Protein 1GDV (pdb70)

Secondary structure (DSSP, 8-state):
-HHHHHHHHHHHHTHHHHGGG--SSSTTS---HHHHHHTT--SHHHHHHHHHH-BTTBPP-TTTS-HHHHHHHHHHHHHHHHHT-

Solvent-accessible surface area: 5036 Å² total; per-residue (Å²): 104,90,80,82,47,0,70,116,13,10,72,87,37,25,35,96,42,26,54,48,0,66,24,73,100,81,106,93,84,22,20,64,88,85,42,12,97,85,63,85,38,72,75,77,115,31,13,17,142,42,19,76,85,12,125,131,60,51,68,53,11,29,83,151,26,96,95,102,30,2,86,9,4,0,46,28,14,32,16,33,9,139,154,34,78

Radius of gyration: 11.46 Å; Cα contacts (8 Å, |Δi|>4): 112; chains: 1; bounding box: 29×21×29 Å

InterPro domains:
  IPR008168 Cytochrome c, class IC [PR00605] (37-48)
  IPR008168 Cytochrome c, class IC [PR00605] (80-102)
  IPR009056 Cytochrome c-like domain [PF13442] (26-102)
  IPR009056 Cytochrome c-like domain [PS51007] (26-106)
  IPR023655 Cytochrome c6 [MF_00594] (26-110)
  IPR023655 Cytochrome c6 [PTHR34688] (5-110)
  IPR036909 Cytochrome c-like domain superfamily [G3DSA:1.10.760.10] (26-110)
  IPR036909 Cytochrome c-like domain superfamily [SSF46626] (5-110)

Organism: Pyropia yezoensis (NCBI:txid2788)

CATH classification: 1.10.760.10

Nearest PDB structures (foldseek):
  1gdv-assembly1_A  TM=1.012E+00  e=1.062E-16  Pyropia yezoensis
  7y5e-assembly1_GN  TM=1.006E+00  e=2.556E-13  Porphyridium purpureum
  2zbo-assembly1_A  T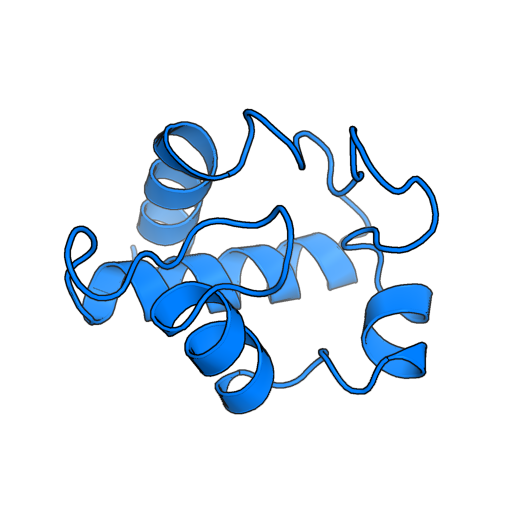M=9.872E-01  e=3.096E-13  Sargassum fusiforme
  6tsy-assembly4_D  TM=9.958E-01  e=3.730E-12  Thermosynechococcus vestitus BP-1
  6tr1-assembly2_C  TM=9.953E-01  e=7.061E-12  Thermosynechococcus vestitus BP-1

Structure (mmCIF, N/CA/C/O backbone):
data_1GDV
#
_entry.id   1GDV
#
_cell.length_a   49.260
_cell.length_b   49.260
_cell.length_c   83.450
_cell.angle_alpha   90.00
_cell.angle_beta   90.00
_cell.angle_gamma   90.00
#
_symmetry.space_group_name_H-M   'P 43 21 2'
#
loop_
_entity.id
_entity.type
_entity.pdbx_description
1 polymer 'CYTOCHROME C6'
2 non-polymer 'HEME C'
3 water water
#
loop_
_atom_site.group_PDB
_atom_site.id
_atom_site.type_symbol
_atom_site.label_atom_id
_atom_site.label_alt_id
_atom_site.label_comp_id
_atom_site.label_asym_id
_atom_site.label_entity_id
_atom_site.label_seq_id
_atom_site.pdbx_PDB_ins_code
_atom_site.Cartn_x
_atom_site.Cartn_y
_atom_site.Cartn_z
_atom_site.occupancy
_atom_site.B_iso_or_equiv
_atom_site.auth_seq_id
_atom_site.auth_comp_id
_atom_site.auth_asym_id
_atom_site.auth_atom_id
_atom_site.pdbx_PDB_model_num
ATOM 1 N N . ALA A 1 1 ? 26.396 16.054 47.530 1.00 60.05 1 ALA A N 1
ATOM 2 C CA . ALA A 1 1 ? 27.726 16.742 47.586 1.00 59.69 1 ALA A CA 1
ATOM 3 C C . ALA A 1 1 ? 28.080 17.271 46.202 1.00 59.00 1 ALA A C 1
ATOM 4 O O . ALA A 1 1 ? 28.075 16.506 45.239 1.00 58.98 1 ALA A O 1
ATOM 6 N N . ASP A 1 2 ? 28.382 18.570 46.096 1.00 58.21 2 ASP A N 1
ATOM 7 C CA . ASP A 1 2 ? 28.734 19.135 44.792 1.00 56.74 2 ASP A CA 1
ATOM 8 C C . ASP A 1 2 ? 29.972 18.445 44.162 1.00 54.65 2 ASP A C 1
ATOM 9 O O . ASP A 1 2 ? 29.942 18.131 42.970 1.00 54.46 2 ASP A O 1
ATOM 14 N N . LEU A 1 3 ? 31.023 18.179 44.949 1.00 52.30 3 LEU A N 1
ATOM 15 C CA . LEU A 1 3 ? 32.222 17.497 44.428 1.00 50.77 3 LEU A CA 1
ATOM 16 C C . LEU A 1 3 ? 31.894 16.042 44.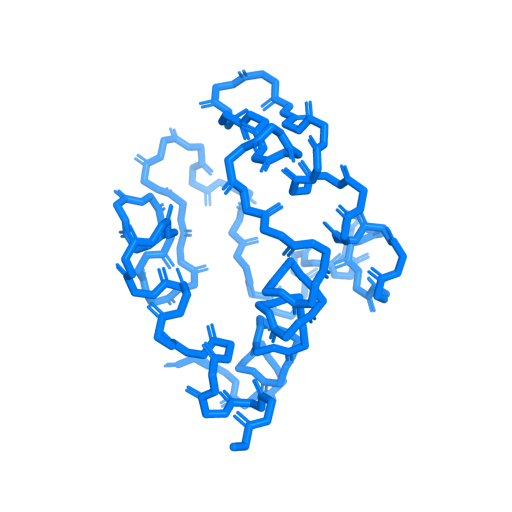091 1.00 50.34 3 LEU A C 1
ATOM 17 O O . LEU A 1 3 ? 32.471 15.440 43.171 1.00 48.36 3 LEU A O 1
ATOM 22 N N . ASP A 1 4 ? 30.966 15.489 44.864 1.00 50.21 4 ASP A N 1
ATOM 23 C CA . ASP A 1 4 ? 30.513 14.134 44.663 1.00 50.00 4 ASP A CA 1
ATOM 24 C C . ASP A 1 4 ? 29.603 14.154 43.444 1.00 48.66 4 ASP A C 1
ATOM 25 O O . ASP A 1 4 ? 29.589 13.216 42.654 1.00 48.52 4 ASP A O 1
ATOM 30 N N . ASN A 1 5 ? 28.840 15.226 43.283 1.00 46.25 5 ASN A N 1
ATOM 31 C CA . ASN A 1 5 ? 27.954 15.328 42.136 1.00 44.78 5 ASN A CA 1
ATOM 32 C C . ASN A 1 5 ? 28.796 15.632 40.898 1.00 43.51 5 ASN A C 1
ATOM 33 O O . ASN A 1 5 ? 28.513 15.122 39.812 1.00 42.44 5 ASN A O 1
ATOM 38 N N . GLY A 1 6 ? 29.822 16.465 41.076 1.00 41.39 6 GLY A N 1
ATOM 39 C CA . GLY A 1 6 ? 30.696 16.820 39.971 1.00 39.33 6 GLY A CA 1
ATOM 40 C C . GLY A 1 6 ? 31.361 15.583 39.390 1.00 37.85 6 GLY A C 1
ATOM 41 O O . GLY A 1 6 ? 31.600 15.491 38.193 1.00 35.77 6 GLY A O 1
ATOM 42 N N . GLU A 1 7 ? 31.654 14.615 40.245 1.00 37.04 7 GLU A N 1
ATOM 43 C CA . GLU A 1 7 ? 32.299 13.400 39.772 1.00 37.75 7 GLU A CA 1
ATOM 44 C C . GLU A 1 7 ? 31.364 12.535 38.934 1.00 35.66 7 GLU A C 1
ATOM 45 O O . GLU A 1 7 ? 31.789 11.864 37.991 1.00 34.06 7 GLU A O 1
ATOM 51 N N . LYS A 1 8 ? 30.090 12.560 39.292 1.00 34.30 8 LYS A N 1
ATOM 52 C CA . LYS A 1 8 ? 29.079 11.791 38.585 1.00 34.39 8 LYS A CA 1
ATOM 53 C C . LYS A 1 8 ? 28.894 12.397 37.197 1.00 32.26 8 LYS A C 1
ATOM 54 O O . LYS A 1 8 ? 28.759 11.676 36.195 1.00 31.54 8 LYS A O 1
ATOM 60 N N . VAL A 1 9 ? 28.868 13.732 37.166 1.00 29.40 9 VAL A N 1
ATOM 61 C CA . VAL A 1 9 ? 28.682 14.492 35.934 1.00 27.54 9 VAL A CA 1
ATOM 62 C C . VAL A 1 9 ? 29.880 14.244 35.028 1.00 25.72 9 VAL A C 1
ATOM 63 O O . VAL A 1 9 ? 29.714 14.033 33.824 1.00 25.40 9 VAL A O 1
ATOM 67 N N . PHE A 1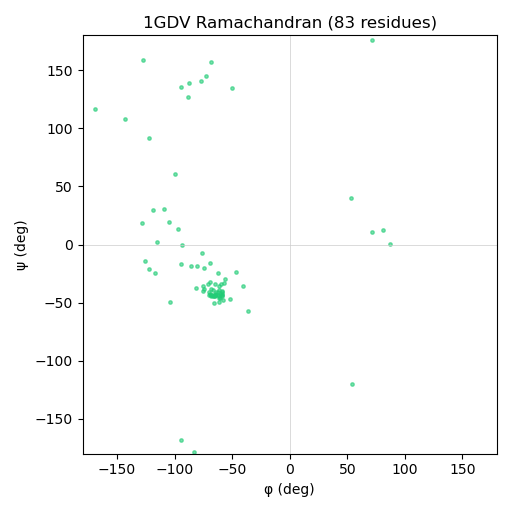 10 ? 31.071 14.265 35.630 1.00 23.37 10 PHE A N 1
ATOM 68 C CA . PHE A 1 10 ? 32.317 14.052 34.902 1.00 22.96 10 PHE A CA 1
ATOM 69 C C . PHE A 1 10 ? 32.325 12.670 34.255 1.00 23.55 10 PHE A C 1
ATOM 70 O O . PHE A 1 10 ? 32.682 12.513 33.084 1.00 22.33 10 PHE A O 1
ATOM 78 N N . SER A 1 11 ? 31.937 11.672 35.038 1.00 23.50 11 SER A N 1
ATOM 79 C CA . SER A 1 11 ? 31.896 10.303 34.576 1.00 24.89 11 SER A CA 1
ATOM 80 C C . SER A 1 11 ? 30.939 10.096 33.415 1.00 24.65 11 SER A C 1
ATOM 81 O O . SER A 1 11 ? 31.267 9.449 32.436 1.00 26.85 11 SER A O 1
ATOM 84 N N . ALA A 1 12 ? 29.744 10.636 33.520 1.00 23.56 12 ALA A N 1
ATOM 85 C CA . ALA A 1 12 ? 28.779 10.451 32.471 1.00 22.70 12 ALA A CA 1
ATOM 86 C C . ALA A 1 12 ? 28.986 11.376 31.286 1.00 22.59 12 ALA A C 1
ATOM 87 O O . ALA A 1 12 ? 28.487 11.097 30.206 1.00 23.08 12 ALA A O 1
ATOM 89 N N . ASN A 1 13 ? 29.727 12.465 31.461 1.00 20.48 13 ASN A N 1
ATOM 90 C CA . ASN A 1 13 ? 29.846 13.415 30.369 1.00 20.89 13 ASN A CA 1
ATOM 91 C C . ASN A 1 13 ? 31.218 13.753 29.845 1.00 20.09 13 ASN A C 1
ATOM 92 O O . ASN A 1 13 ? 31.340 14.249 28.712 1.00 20.85 13 ASN A O 1
ATOM 97 N N . CYS A 1 14 ? 32.237 13.511 30.665 1.00 19.11 14 CYS A N 1
ATOM 98 C CA . CYS A 1 14 ? 33.603 13.910 30.319 1.00 18.88 14 CYS A CA 1
ATOM 99 C C . CYS A 1 14 ? 34.632 12.821 30.151 1.00 17.65 14 CYS A C 1
ATOM 100 O O . CYS A 1 14 ? 35.648 13.018 29.483 1.00 16.76 14 CYS A O 1
ATOM 103 N N . ALA A 1 15 ? 34.384 11.687 30.792 1.00 18.07 15 ALA A N 1
ATOM 104 C CA . ALA A 1 15 ? 35.318 10.577 30.763 1.00 18.32 15 ALA A CA 1
ATOM 105 C C . ALA A 1 15 ? 35.533 10.014 29.348 1.00 17.57 15 ALA A C 1
ATOM 106 O O . ALA A 1 15 ? 36.582 9.415 29.075 1.00 17.01 15 ALA A O 1
ATOM 108 N N . ALA A 1 16 ? 34.556 10.214 28.459 1.00 17.15 16 ALA A N 1
ATOM 109 C CA . ALA A 1 16 ? 34.691 9.738 27.082 1.00 16.84 16 ALA A CA 1
ATOM 110 C C . ALA A 1 16 ? 35.970 10.322 26.444 1.00 16.32 16 ALA A C 1
ATOM 111 O O . ALA A 1 16 ? 36.580 9.692 25.578 1.00 15.86 16 ALA A O 1
ATOM 113 N N . CYS A 1 17 ? 36.390 11.511 26.880 1.00 14.23 17 CYS A N 1
ATOM 114 C CA . CYS A 1 17 ? 37.593 12.106 26.308 1.00 14.33 17 CYS A CA 1
ATOM 115 C C . CYS A 1 17 ? 38.672 12.509 27.292 1.00 15.05 17 CYS A C 1
ATOM 116 O O . CYS A 1 17 ? 39.799 12.778 26.878 1.00 15.44 17 CYS A O 1
ATOM 119 N N . HIS A 1 18 ? 38.334 12.566 28.580 1.00 14.39 18 HIS A N 1
ATOM 120 C CA . HIS A 1 18 ? 39.279 13.025 29.601 1.00 15.39 18 HIS A CA 1
ATOM 121 C C . HIS A 1 18 ? 39.466 12.110 30.806 1.00 16.39 18 HIS A C 1
ATOM 122 O O . HIS A 1 18 ? 39.910 12.564 31.860 1.00 17.72 18 HIS A O 1
ATOM 129 N N . ALA A 1 19 ? 39.087 10.846 30.677 1.00 18.22 19 ALA A N 1
ATOM 130 C CA . ALA A 1 19 ? 39.234 9.897 31.790 1.00 18.45 19 ALA A CA 1
ATO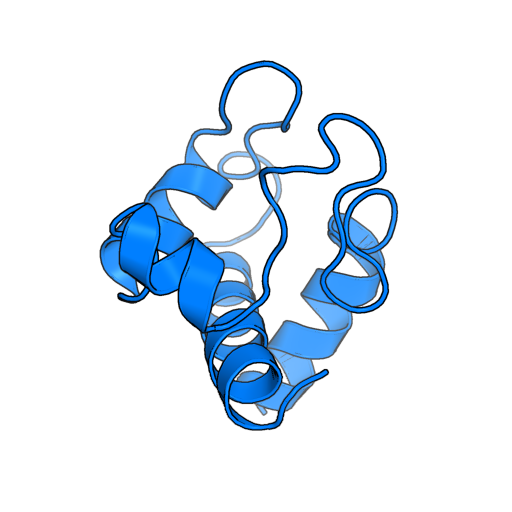M 131 C C . ALA A 1 19 ? 40.654 10.015 32.299 1.00 19.58 19 ALA A C 1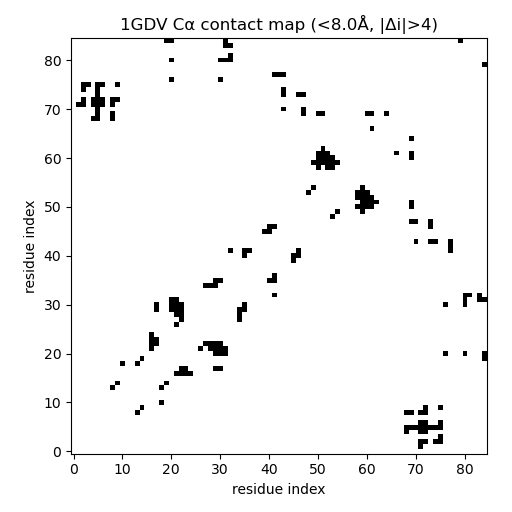
ATOM 132 O O . ALA A 1 19 ? 41.616 10.058 31.525 1.00 17.95 19 ALA A O 1
ATOM 134 N N . GLY A 1 20 ? 40.782 10.081 33.617 1.00 20.09 20 GLY A N 1
ATOM 135 C CA . GLY A 1 20 ? 42.100 10.201 34.187 1.00 21.25 20 GLY A CA 1
ATOM 136 C C . GLY A 1 20 ? 42.759 11.551 33.974 1.00 21.06 20 GLY A C 1
ATOM 137 O O . GLY A 1 20 ? 43.948 11.661 34.243 1.00 22.81 20 GLY A O 1
ATOM 138 N N . GLY A 1 21 ? 42.028 12.566 33.500 1.00 19.03 21 GLY A N 1
ATOM 139 C CA . GLY A 1 21 ? 42.636 13.884 33.301 1.00 17.34 21 GLY A CA 1
ATOM 140 C C . GLY A 1 21 ? 43.421 14.028 32.008 1.00 16.85 21 GLY A C 1
ATOM 141 O O . GLY A 1 21 ? 44.163 14.983 31.811 1.00 16.53 21 GLY A O 1
ATOM 142 N N . ASN A 1 22 ? 43.249 13.066 31.106 1.00 17.36 22 ASN A N 1
ATOM 143 C CA . ASN A 1 22 ? 43.945 13.118 29.840 1.00 17.94 22 ASN A CA 1
ATOM 144 C C . ASN A 1 22 ? 43.078 13.770 28.753 1.00 17.36 22 ASN A C 1
ATOM 145 O O . ASN A 1 22 ? 42.065 14.400 29.054 1.00 16.92 22 ASN A O 1
ATOM 150 N N . ASN A 1 23 ? 43.514 13.662 27.504 1.00 16.35 23 ASN A N 1
ATOM 151 C CA . ASN A 1 23 ? 42.738 14.171 26.364 1.00 17.33 23 ASN A CA 1
ATOM 152 C C . ASN A 1 23 ? 42.959 13.159 25.225 1.00 16.84 23 ASN A C 1
ATOM 153 O O . ASN A 1 23 ? 44.040 13.063 24.645 1.00 18.29 23 ASN A O 1
ATOM 158 N N . ALA A 1 24 ? 41.925 12.392 24.940 1.00 17.35 24 ALA A N 1
ATOM 159 C CA . ALA A 1 24 ? 42.033 11.341 23.963 1.00 16.71 24 ALA A CA 1
ATOM 160 C C . ALA A 1 24 ? 42.183 11.801 22.522 1.00 18.90 24 ALA A C 1
ATOM 161 O O . ALA A 1 24 ? 42.600 11.032 21.669 1.00 19.42 24 ALA A O 1
ATOM 163 N N . ILE A 1 25 ? 41.886 13.065 22.260 1.00 20.32 25 ILE A N 1
ATOM 164 C CA . ILE A 1 25 ? 41.933 13.604 20.901 1.00 20.88 25 ILE A CA 1
ATOM 165 C C . ILE A 1 25 ? 43.156 14.477 20.623 1.00 21.43 25 ILE A C 1
ATOM 166 O O . ILE A 1 25 ? 43.843 14.301 19.606 1.00 20.92 25 ILE A O 1
ATOM 171 N N . MET A 1 26 ? 43.410 15.435 21.519 1.00 21.12 26 MET A N 1
ATOM 172 C CA . MET A 1 26 ? 44.550 16.375 21.423 1.00 23.03 26 MET A CA 1
ATOM 173 C C . MET A 1 26 ? 45.307 16.163 22.705 1.00 23.34 26 MET A C 1
ATOM 174 O O . MET A 1 26 ? 45.023 16.816 23.714 1.00 22.24 26 MET A O 1
ATOM 179 N N . PRO A 1 27 ? 46.280 15.256 22.678 1.00 24.39 27 PRO A N 1
ATOM 180 C CA . PRO A 1 27 ? 47.122 14.874 23.808 1.00 25.62 27 PRO A CA 1
ATOM 181 C C . PRO A 1 27 ? 47.710 16.011 24.632 1.00 26.96 27 PRO A C 1
ATOM 182 O O . PRO A 1 27 ? 48.043 15.821 25.796 1.00 28.47 27 PRO A O 1
ATOM 186 N N . ASP A 1 28 ? 47.828 17.188 24.041 1.00 26.71 28 ASP A N 1
ATOM 187 C CA . ASP A 1 28 ? 48.411 18.319 24.735 1.00 28.94 28 ASP A CA 1
ATOM 188 C C . ASP A 1 28 ? 47.429 19.118 25.601 1.00 29.42 28 ASP A C 1
ATOM 189 O O . ASP A 1 28 ? 47.839 19.891 26.478 1.00 31.36 28 ASP A O 1
ATOM 194 N N . LYS A 1 29 ? 46.140 18.962 25.351 1.00 26.05 29 LYS A N 1
ATOM 195 C CA . LYS A 1 29 ? 45.164 19.719 26.103 1.00 24.38 29 LYS A CA 1
ATOM 196 C C . LYS A 1 29 ? 44.556 18.884 27.217 1.00 22.05 29 LYS A C 1
ATOM 197 O O . LYS A 1 29 ? 43.345 18.673 27.285 1.00 19.70 29 LYS A O 1
ATOM 203 N N . THR A 1 30 ? 45.407 18.434 28.120 1.00 21.32 30 THR A N 1
ATOM 204 C CA . THR A 1 30 ? 44.945 17.600 29.207 1.00 19.52 30 THR A CA 1
ATOM 205 C C . THR A 1 30 ? 44.381 18.407 30.366 1.00 19.51 30 THR A C 1
ATOM 206 O O . THR A 1 30 ? 44.320 19.634 30.312 1.00 18.30 30 THR A O 1
ATOM 210 N N . LEU A 1 31 ? 43.968 17.705 31.413 1.00 19.47 31 LEU A N 1
ATOM 211 C CA . LEU A 1 31 ? 43.386 18.339 32.592 1.00 20.80 31 LEU A CA 1
ATOM 212 C C . LEU A 1 31 ? 44.392 18.359 33.771 1.00 22.08 31 LEU A C 1
ATOM 213 O O . LEU A 1 31 ? 44.002 18.502 34.933 1.00 22.20 31 LEU A O 1
ATOM 218 N N . LYS A 1 32 ? 45.677 18.207 33.450 1.00 23.06 32 LYS A N 1
ATOM 219 C CA . LYS A 1 32 ? 46.747 18.209 34.447 1.00 25.08 32 LYS A CA 1
ATOM 220 C C . LYS A 1 32 ? 47.047 19.651 34.906 1.00 26.11 32 LYS A C 1
ATOM 221 O O . LYS A 1 32 ? 47.062 20.577 34.086 1.00 25.00 32 LYS A O 1
ATOM 227 N N . LYS A 1 33 ? 47.296 19.821 36.207 1.00 27.87 33 LYS A N 1
ATOM 228 C CA . LYS A 1 33 ? 47.619 21.119 36.830 1.00 30.58 33 LYS A CA 1
ATOM 229 C C . LYS A 1 33 ? 48.472 22.109 36.026 1.00 30.73 33 LYS A C 1
ATOM 230 O O . LYS A 1 33 ? 48.069 23.248 35.783 1.00 30.90 33 LYS A O 1
ATOM 236 N N . ASP A 1 34 ? 49.660 21.682 35.625 1.00 30.51 34 ASP A N 1
ATOM 237 C CA . ASP A 1 34 ? 50.560 22.546 34.882 1.00 31.38 34 ASP A CA 1
ATOM 238 C C . ASP A 1 34 ? 50.023 22.943 33.499 1.00 29.71 34 ASP A C 1
ATOM 239 O O . ASP A 1 34 ? 50.264 24.053 33.028 1.00 30.44 34 ASP A O 1
ATOM 244 N N . VAL A 1 35 ? 49.288 22.058 32.843 1.00 25.86 35 VAL A N 1
ATOM 245 C CA . VAL A 1 35 ? 48.761 22.396 31.526 1.00 24.24 35 VAL A CA 1
ATOM 246 C C . VAL A 1 35 ? 47.594 23.344 31.695 1.00 23.89 35 VAL A C 1
ATOM 247 O O . VAL A 1 35 ? 47.426 24.295 30.936 1.00 22.42 35 VAL A O 1
ATOM 251 N N . LEU A 1 36 ? 46.782 23.081 32.703 1.00 23.51 36 LEU A N 1
ATOM 252 C CA . LEU A 1 36 ? 45.651 23.943 32.975 1.00 24.09 36 LEU A CA 1
ATOM 253 C C . LEU A 1 36 ? 46.209 25.345 33.296 1.00 25.45 36 LEU A C 1
ATOM 254 O O . LEU A 1 36 ? 45.680 26.336 32.783 1.00 25.26 36 LEU A O 1
ATOM 259 N N . GLU A 1 37 ? 47.272 25.456 34.113 1.00 26.75 37 GLU A N 1
ATOM 260 C CA . GLU A 1 37 ? 47.805 26.801 34.409 1.00 29.82 37 GLU A CA 1
ATOM 261 C C . GLU A 1 37 ? 48.367 27.439 33.149 1.00 28.70 37 GLU A C 1
ATOM 262 O O . GLU A 1 37 ? 48.139 28.610 32.881 1.00 29.32 37 GLU A O 1
ATOM 268 N N . ALA A 1 38 ? 49.125 26.668 32.380 1.00 28.56 38 ALA A N 1
ATOM 269 C CA . ALA A 1 38 ? 49.694 27.178 31.139 1.00 27.87 38 ALA A CA 1
ATOM 270 C C . ALA A 1 38 ? 48.632 27.710 30.167 1.00 27.50 38 ALA A C 1
ATOM 271 O O . ALA A 1 38 ? 48.892 28.664 29.449 1.00 27.91 38 ALA A O 1
ATOM 273 N N . ASN A 1 39 ? 47.446 27.107 30.152 1.00 24.81 39 ASN A N 1
ATOM 274 C CA . ASN A 1 39 ? 46.386 27.536 29.263 1.00 25.42 39 ASN A CA 1
ATOM 275 C C . ASN A 1 39 ? 45.369 28.470 29.900 1.00 25.10 39 ASN A C 1
ATOM 276 O O . ASN A 1 39 ? 44.301 28.673 29.330 1.00 25.77 39 ASN A O 1
ATOM 281 N N . SER A 1 40 ? 45.673 29.007 31.074 1.00 23.52 40 SER A N 1
ATOM 282 C CA . SER A 1 40 ? 44.767 29.908 31.787 1.00 22.42 40 SER A CA 1
ATOM 283 C C . SER A 1 40 ? 43.396 29.291 31.965 1.00 22.50 40 SER A C 1
ATOM 284 O O . SER A 1 40 ? 42.372 29.962 31.852 1.00 23.00 40 SER A O 1
ATOM 287 N N . MET A 1 41 ? 43.383 28.003 32.265 1.00 21.90 41 MET A N 1
ATOM 288 C CA . MET A 1 41 ? 42.130 27.267 32.453 1.00 22.94 41 MET A CA 1
ATOM 289 C C . MET A 1 41 ? 42.067 26.726 33.871 1.00 23.67 41 MET A C 1
ATOM 290 O O . MET A 1 41 ? 41.451 25.684 34.130 1.00 25.02 41 MET A O 1
ATOM 295 N N . ASN A 1 42 ? 42.704 27.432 34.794 1.00 23.35 42 ASN A N 1
ATOM 296 C CA . ASN A 1 42 ? 42.714 26.972 36.158 1.00 22.68 42 ASN A CA 1
ATOM 297 C C . ASN A 1 42 ? 41.866 27.813 37.108 1.00 22.19 42 ASN A C 1
ATOM 298 O O . ASN A 1 42 ? 42.181 27.925 38.292 1.00 21.71 42 ASN A O 1
ATOM 303 N N . THR A 1 43 ? 40.796 28.404 36.591 1.00 19.30 43 THR A N 1
ATOM 304 C CA . THR A 1 43 ? 39.896 29.172 37.421 1.00 17.98 43 THR A CA 1
ATOM 305 C C . THR A 1 43 ? 38.512 28.624 37.155 1.00 17.94 43 THR A C 1
ATOM 306 O O . THR A 1 43 ? 38.272 28.001 36.121 1.00 18.13 43 THR A O 1
ATOM 310 N N . ILE A 1 44 ? 37.584 28.845 38.069 1.00 18.07 44 ILE A N 1
ATOM 311 C CA . ILE A 1 44 ? 36.235 28.315 37.881 1.00 18.59 44 ILE A CA 1
ATOM 312 C C . ILE A 1 44 ? 35.480 28.885 36.692 1.00 19.14 44 ILE A C 1
ATOM 313 O O . ILE A 1 44 ? 34.806 28.161 35.960 1.00 19.52 44 ILE A O 1
ATOM 318 N N . ASP A 1 45 ? 35.601 30.180 36.483 1.00 17.69 45 ASP A N 1
ATOM 319 C CA . ASP A 1 45 ? 34.879 30.813 35.399 1.00 17.50 45 ASP A CA 1
ATOM 320 C C . ASP A 1 45 ? 35.344 30.352 34.026 1.00 18.35 45 ASP A C 1
ATOM 321 O O . ASP A 1 45 ? 34.520 30.088 33.143 1.00 18.94 45 ASP A O 1
ATOM 326 N N . ALA A 1 46 ? 36.652 30.264 33.843 1.00 16.89 46 ALA A N 1
ATOM 327 C CA . ALA A 1 46 ? 37.188 29.869 32.558 1.00 17.69 46 ALA A CA 1
ATOM 328 C C . ALA A 1 46 ? 36.739 28.451 32.189 1.00 19.20 46 ALA A C 1
ATOM 329 O O . ALA A 1 46 ? 36.358 28.193 31.035 1.00 18.81 46 ALA A O 1
ATOM 331 N N . ILE A 1 47 ? 36.775 27.530 33.158 1.00 18.56 47 ILE A N 1
ATOM 332 C CA . ILE A 1 47 ? 36.340 26.163 32.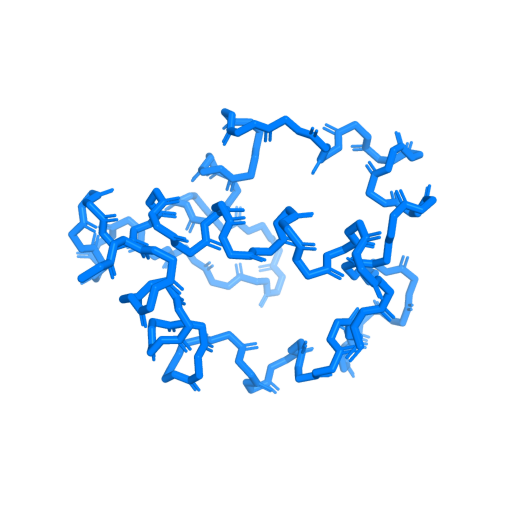883 1.00 18.56 47 ILE A CA 1
ATOM 333 C C . ILE A 1 47 ? 34.820 26.074 32.683 1.00 19.59 47 ILE A C 1
ATOM 334 O O . ILE A 1 47 ? 34.359 25.415 31.752 1.00 19.07 47 ILE A O 1
ATOM 339 N N . THR A 1 48 ? 34.032 26.747 33.523 1.00 19.13 48 THR A N 1
ATOM 340 C CA . THR A 1 48 ? 32.602 26.642 33.362 1.00 19.67 48 THR A CA 1
ATOM 341 C C . THR A 1 48 ? 32.224 27.189 31.990 1.00 19.64 48 THR A C 1
ATOM 342 O O . THR A 1 48 ? 31.352 26.626 31.344 1.00 20.38 48 THR A O 1
ATOM 346 N N . TYR A 1 49 ? 32.898 28.236 31.508 1.00 18.07 49 TYR A N 1
ATOM 347 C CA . TYR A 1 49 ? 32.557 28.771 30.189 1.00 18.71 49 TYR A CA 1
ATOM 348 C C . TYR A 1 49 ? 32.884 27.785 29.056 1.00 17.76 49 TYR A C 1
ATOM 349 O O . TYR A 1 49 ? 32.087 27.609 28.132 1.00 18.30 49 TYR A O 1
ATOM 358 N N . GLN A 1 50 ? 34.052 27.162 29.125 1.00 17.57 50 GLN A N 1
ATOM 359 C CA . GLN A 1 50 ? 34.446 26.196 28.106 1.00 19.71 50 GLN A CA 1
ATOM 360 C C . GLN A 1 50 ? 33.475 25.010 28.059 1.00 19.88 50 GLN A C 1
ATOM 361 O O . GLN A 1 50 ? 33.147 24.504 26.968 1.00 20.71 50 GLN A O 1
ATOM 367 N N . VAL A 1 51 ? 33.016 24.568 29.230 1.00 18.53 51 VAL A N 1
ATOM 368 C CA . VAL A 1 51 ? 32.083 23.475 29.293 1.00 18.68 51 VAL A CA 1
ATOM 369 C C . VAL A 1 51 ? 30.746 23.923 28.704 1.00 21.94 51 VAL A C 1
ATOM 370 O O . VAL A 1 51 ? 30.137 23.200 27.919 1.00 20.64 51 VAL A O 1
ATOM 374 N N . GLN A 1 52 ? 30.299 25.121 29.074 1.00 22.82 52 GLN A N 1
ATOM 375 C CA . GLN A 1 52 ? 29.024 25.637 28.587 1.00 25.82 52 GLN A CA 1
ATOM 376 C C . GLN A 1 52 ? 29.032 25.859 27.110 1.00 25.11 52 GLN A C 1
ATOM 377 O O . GLN A 1 52 ? 28.084 25.506 26.430 1.00 24.80 52 GLN A O 1
ATOM 383 N N . ASN A 1 53 ? 30.115 26.439 26.621 1.00 25.72 53 ASN A N 1
ATOM 384 C CA . ASN A 1 53 ? 30.245 26.769 25.210 1.00 28.23 53 ASN A CA 1
ATOM 385 C C . ASN A 1 53 ? 30.926 25.797 24.268 1.00 26.94 53 AS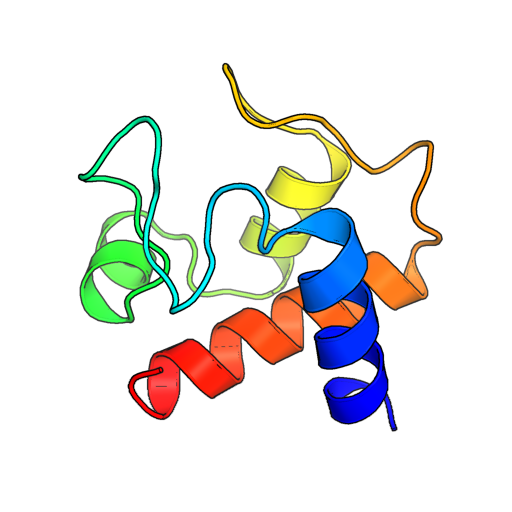N A C 1
ATOM 386 O O . ASN A 1 53 ? 30.776 25.932 23.056 1.00 26.71 53 ASN A O 1
ATOM 391 N N . GLY A 1 54 ? 31.669 24.838 24.808 1.00 24.74 54 GLY A N 1
ATOM 392 C CA . GLY A 1 54 ? 32.383 23.916 23.961 1.00 23.58 54 GLY A CA 1
ATOM 393 C C . GLY A 1 54 ? 33.540 24.646 23.291 1.00 24.80 54 GLY A C 1
ATOM 394 O O . GLY A 1 54 ? 33.717 25.863 23.450 1.00 24.82 54 GLY A O 1
ATOM 395 N N . LYS A 1 55 ? 34.344 23.907 22.540 1.00 24.50 55 LYS A N 1
ATOM 396 C CA . LYS A 1 55 ? 35.472 24.477 21.829 1.00 26.89 55 LYS A CA 1
ATOM 397 C C . LYS A 1 55 ? 36.022 23.443 20.852 1.00 27.27 55 LYS A C 1
ATOM 398 O O . LYS A 1 55 ? 36.510 22.385 21.259 1.00 27.22 55 LYS A O 1
ATOM 404 N N . ASN A 1 56 ? 35.9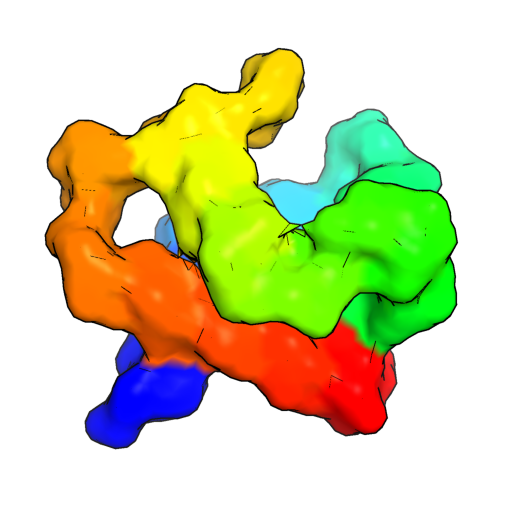48 23.746 19.565 1.00 28.13 56 ASN A N 1
ATOM 405 C CA . ASN A 1 56 ? 36.431 22.826 18.532 1.00 29.31 56 ASN A CA 1
ATOM 406 C C . ASN A 1 56 ? 35.804 21.420 18.651 1.00 26.95 56 ASN A C 1
ATOM 407 O O . ASN A 1 56 ? 34.591 21.294 18.555 1.00 27.25 56 ASN A O 1
ATOM 412 N N . ALA A 1 57 ? 36.611 20.374 18.853 1.00 23.82 57 ALA A N 1
ATOM 413 C CA . ALA A 1 57 ? 36.084 19.015 18.966 1.00 21.29 57 ALA A CA 1
ATOM 414 C C . ALA A 1 57 ? 35.424 18.734 20.316 1.00 20.05 57 ALA A C 1
ATOM 415 O O . ALA A 1 57 ? 34.824 17.688 20.502 1.00 20.47 57 ALA A O 1
ATOM 417 N N . MET A 1 58 ? 35.526 19.660 21.268 1.00 18.53 58 MET A N 1
ATOM 418 C CA . MET A 1 58 ? 34.858 19.449 22.549 1.00 16.76 58 MET A CA 1
ATOM 419 C C . MET A 1 58 ? 33.436 19.994 22.429 1.00 17.42 58 MET A C 1
ATOM 420 O O . MET A 1 58 ? 33.237 21.161 22.040 1.00 18.22 58 MET A O 1
ATOM 425 N N . PRO A 1 59 ? 32.426 19.173 22.753 1.00 18.30 59 PRO A N 1
ATOM 426 C CA . PRO A 1 59 ? 31.037 19.634 22.665 1.00 17.98 59 PRO A CA 1
ATOM 427 C C . PRO A 1 59 ? 30.681 20.702 23.696 1.00 18.20 59 PRO A C 1
ATOM 428 O O . PRO A 1 59 ? 31.349 20.834 24.710 1.00 17.09 59 PRO A O 1
ATOM 432 N N . ALA A 1 60 ? 29.643 21.476 23.392 1.00 19.02 60 ALA A N 1
ATOM 433 C CA . ALA A 1 60 ? 29.108 22.494 24.298 1.00 20.43 60 ALA A CA 1
ATOM 434 C C . ALA A 1 60 ? 28.071 21.740 25.176 1.00 22.35 60 ALA A C 1
ATOM 435 O O . ALA A 1 60 ? 27.330 20.877 24.682 1.00 23.11 60 ALA A O 1
ATOM 437 N N . PHE A 1 61 ? 28.021 22.018 26.471 1.00 22.27 61 PHE A N 1
ATOM 438 C CA . PHE A 1 61 ? 27.089 21.315 27.331 1.00 23.76 61 PHE A CA 1
ATOM 439 C C . PHE A 1 61 ? 26.037 22.240 27.930 1.00 26.62 61 PHE A C 1
ATOM 440 O O . PHE A 1 61 ? 25.211 21.801 28.732 1.00 27.18 61 PHE A O 1
ATOM 448 N N . GLY A 1 62 ? 26.085 23.516 27.567 1.00 28.94 62 GLY A N 1
ATOM 449 C CA . GLY A 1 62 ? 25.119 24.452 28.110 1.00 33.20 62 GLY A CA 1
ATOM 450 C C . GLY A 1 62 ? 23.694 23.952 27.929 1.00 36.53 62 GLY A C 1
ATOM 451 O O . GLY A 1 62 ? 22.867 23.974 28.856 1.00 37.91 62 GLY A O 1
ATOM 452 N N . GLY A 1 63 ? 23.380 23.488 26.732 1.00 37.23 63 GLY A N 1
ATOM 453 C CA . GLY A 1 63 ? 22.038 22.994 26.536 1.00 40.55 63 GLY A CA 1
ATOM 454 C C . GLY A 1 63 ? 21.696 21.810 27.427 1.00 42.00 63 GLY A C 1
ATOM 455 O O . GLY A 1 63 ? 20.697 21.804 28.126 1.00 43.47 63 GLY A O 1
ATOM 456 N N . ARG A 1 64 ? 22.554 20.811 27.450 1.00 42.05 64 ARG A N 1
ATOM 457 C CA . ARG A 1 64 ? 22.230 19.633 28.200 1.00 42.76 64 ARG A CA 1
ATOM 458 C C . ARG A 1 64 ? 22.458 19.604 29.683 1.00 41.98 64 ARG A C 1
ATOM 459 O O . ARG A 1 64 ? 21.670 19.005 30.387 1.00 42.20 64 ARG A O 1
ATOM 467 N N . LEU A 1 65 ? 23.527 20.207 30.178 1.00 40.72 65 LEU A N 1
ATOM 468 C CA . LEU A 1 65 ? 23.754 20.158 31.612 1.00 40.07 65 LEU A CA 1
ATOM 469 C C . LEU A 1 65 ? 23.185 21.390 32.307 1.00 41.48 65 LEU A C 1
ATOM 470 O O . LEU A 1 65 ? 23.330 22.536 31.833 1.00 40.13 65 LEU A O 1
ATOM 475 N N . VAL A 1 66 ? 22.515 21.144 33.428 1.00 42.36 66 VAL A N 1
ATOM 476 C CA . VAL A 1 66 ? 21.951 22.228 34.178 1.00 43.39 66 VAL A CA 1
ATOM 477 C C . VAL A 1 66 ? 23.125 22.917 34.829 1.00 44.82 66 VAL A C 1
ATOM 478 O O . VAL A 1 66 ? 24.119 22.273 35.189 1.00 45.00 66 VAL A O 1
ATOM 482 N N . ASP A 1 67 ? 23.009 24.234 34.947 1.00 46.33 67 ASP A N 1
ATOM 483 C CA . ASP A 1 67 ? 24.044 25.087 35.511 1.00 47.29 67 ASP A CA 1
ATOM 484 C C . ASP A 1 67 ? 24.806 24.595 36.739 1.00 47.33 67 ASP A C 1
ATOM 485 O O . ASP A 1 67 ? 26.000 24.866 36.889 1.00 46.69 67 ASP A O 1
ATOM 490 N N . GLU A 1 68 ? 24.116 23.885 37.621 1.00 47.87 68 GLU A N 1
ATOM 491 C CA . GLU A 1 68 ? 24.730 23.369 38.838 1.00 48.39 68 GLU A CA 1
ATOM 492 C C . GLU A 1 68 ? 25.720 22.254 38.525 1.00 45.01 68 GLU A C 1
ATOM 493 O O . GLU A 1 68 ? 26.803 22.155 39.127 1.00 44.81 68 GLU A O 1
ATOM 499 N N . ASP A 1 69 ? 25.336 21.404 37.588 1.00 41.12 69 ASP A N 1
ATOM 500 C CA . ASP A 1 69 ? 26.191 20.314 37.214 1.00 38.35 69 ASP A CA 1
ATOM 501 C C . ASP A 1 69 ? 27.468 20.805 36.542 1.00 35.45 69 ASP A C 1
ATOM 502 O O . ASP A 1 69 ? 28.525 20.269 36.789 1.00 34.10 69 ASP A O 1
ATOM 507 N N . ILE A 1 70 ? 27.365 21.826 35.703 1.00 33.42 70 ILE A N 1
ATOM 508 C CA . ILE A 1 70 ? 28.532 22.388 35.033 1.00 31.69 70 ILE A CA 1
ATOM 509 C C . ILE A 1 70 ? 29.516 22.919 36.083 1.00 32.93 70 ILE A C 1
ATOM 510 O O . ILE A 1 70 ? 30.731 22.708 35.975 1.00 31.09 70 ILE A O 1
ATOM 515 N N . GLU A 1 71 ? 28.986 23.591 37.112 1.00 33.77 71 GLU A N 1
ATOM 516 C CA . GLU A 1 71 ? 29.814 24.138 38.193 1.00 35.04 71 GLU A CA 1
ATOM 517 C C . GLU A 1 71 ? 30.493 23.056 39.014 1.00 32.49 71 GLU A C 1
ATOM 518 O O . GLU A 1 71 ? 31.700 23.120 39.245 1.00 32.85 71 GLU A O 1
ATOM 524 N N . ASP A 1 72 ? 29.708 22.078 39.468 1.00 30.70 72 ASP A N 1
ATOM 525 C CA . ASP A 1 72 ? 30.235 20.960 40.269 1.00 28.89 72 ASP A CA 1
ATOM 526 C C . ASP A 1 72 ? 31.320 20.219 39.463 1.00 27.28 72 ASP A C 1
ATOM 527 O O . ASP A 1 72 ? 32.332 19.816 40.020 1.00 26.70 72 ASP A O 1
ATOM 532 N N . ALA A 1 73 ? 31.096 20.036 38.156 1.00 25.21 73 ALA A N 1
ATOM 533 C CA . ALA A 1 73 ? 32.080 19.353 37.310 1.00 24.53 73 ALA A CA 1
ATOM 534 C C . ALA A 1 73 ? 33.351 20.195 37.240 1.00 23.88 73 ALA A C 1
ATOM 535 O O . ALA A 1 73 ? 34.456 19.654 37.365 1.00 23.57 73 ALA A O 1
ATOM 537 N N . ALA A 1 74 ? 33.209 21.517 37.094 1.00 23.68 74 ALA A N 1
ATOM 538 C CA . ALA A 1 74 ? 34.385 22.399 37.023 1.00 24.01 74 ALA A CA 1
ATOM 539 C C . ALA A 1 74 ? 35.212 22.252 38.280 1.00 24.28 74 ALA A C 1
ATOM 540 O O . ALA A 1 74 ? 36.431 22.167 38.239 1.00 24.19 74 ALA A O 1
ATOM 542 N N . ASN A 1 75 ? 34.531 22.231 39.418 1.00 26.50 75 ASN A N 1
ATOM 543 C CA . ASN A 1 75 ? 35.225 22.110 40.686 1.00 26.61 75 ASN A CA 1
ATOM 544 C C . ASN A 1 75 ? 35.860 20.759 40.854 1.00 24.99 75 ASN A C 1
ATOM 545 O O . ASN A 1 75 ? 36.975 20.670 41.370 1.00 24.30 75 ASN A O 1
ATOM 550 N N . TYR A 1 76 ? 35.165 19.720 40.384 1.00 24.03 76 TYR A N 1
ATOM 551 C CA . TYR A 1 76 ? 35.728 18.369 40.426 1.00 25.10 76 TYR A CA 1
ATOM 552 C C . TYR A 1 76 ? 37.067 18.338 39.655 1.00 24.73 76 TYR A C 1
ATOM 553 O O . TYR A 1 76 ? 38.074 17.838 40.150 1.00 25.54 76 TYR A O 1
ATOM 562 N N . VAL A 1 77 ? 37.072 18.895 38.447 1.00 24.03 77 VAL A N 1
ATOM 563 C CA . VAL A 1 77 ? 38.272 18.930 37.623 1.00 22.36 77 VAL A CA 1
ATOM 564 C C . VAL A 1 77 ? 39.409 19.661 38.322 1.00 21.88 77 VAL A C 1
ATOM 565 O O . VAL A 1 77 ? 40.571 19.243 38.255 1.00 21.25 77 VAL A O 1
ATOM 569 N N . LEU A 1 78 ? 39.076 20.761 38.990 1.00 21.73 78 LEU A N 1
ATOM 570 C CA . LEU A 1 78 ? 40.095 21.546 39.662 1.00 23.55 78 LEU A CA 1
ATOM 571 C C . LEU A 1 78 ? 40.683 20.793 40.856 1.00 24.94 78 LEU A C 1
ATOM 572 O O . LEU A 1 78 ? 41.913 20.773 41.034 1.00 24.62 78 LEU A O 1
ATOM 577 N N . SER A 1 79 ? 39.826 20.153 41.656 1.00 26.32 79 SER A N 1
ATOM 578 C CA . SER A 1 79 ? 40.334 19.421 42.819 1.00 28.71 79 SER A CA 1
ATOM 579 C C . SER A 1 79 ? 41.154 18.228 42.401 1.00 28.88 79 SER A C 1
ATOM 580 O O . SER A 1 79 ? 42.198 17.981 42.966 1.00 28.95 79 SER A O 1
ATOM 583 N N . GLN A 1 80 ? 40.679 17.487 41.409 1.00 29.73 80 GLN A N 1
ATOM 584 C CA . GLN A 1 80 ? 41.415 16.327 40.909 1.00 31.25 80 GLN A CA 1
ATOM 585 C C . GLN A 1 80 ? 42.751 16.773 40.343 1.00 32.11 80 GLN A C 1
ATOM 586 O O . GLN A 1 80 ? 43.769 16.120 40.513 1.00 32.01 80 GLN A O 1
ATOM 592 N N . SER A 1 81 ? 42.734 17.886 39.635 1.00 32.78 81 SER A N 1
ATOM 593 C CA . SER A 1 81 ? 43.943 18.401 39.033 1.00 36.33 81 SER A CA 1
ATOM 594 C C . SER A 1 81 ? 44.985 18.665 40.116 1.00 38.44 81 SER A C 1
ATOM 595 O O . SER A 1 81 ? 46.168 18.363 39.945 1.00 37.44 81 SER A O 1
ATOM 598 N N . GLU A 1 82 ? 44.542 19.239 41.231 1.00 41.06 82 GLU A N 1
ATOM 599 C CA . GLU A 1 82 ? 45.461 19.544 42.314 1.00 44.13 82 GLU A CA 1
ATOM 600 C C . GLU A 1 82 ? 45.884 18.289 43.098 1.00 45.01 82 GLU A C 1
ATOM 601 O O . GLU A 1 82 ? 46.915 18.310 43.754 1.00 45.87 82 GLU A O 1
ATOM 607 N N . LYS A 1 83 ? 45.119 17.200 43.025 1.00 44.93 83 LYS A N 1
ATOM 608 C CA . LYS A 1 83 ? 45.490 15.975 43.734 1.00 44.77 83 LYS A CA 1
ATOM 609 C C . LYS A 1 83 ? 46.277 15.077 42.802 1.00 45.09 83 LYS A C 1
ATOM 610 O O . LYS A 1 83 ? 46.678 13.975 43.190 1.00 45.83 83 LYS A O 1
ATOM 616 N N . GLY A 1 84 ? 46.466 15.533 41.565 1.00 44.09 84 GLY A N 1
ATOM 617 C CA . GLY A 1 84 ? 47.208 14.756 40.583 1.00 43.17 84 GLY A CA 1
ATOM 618 C C . GLY A 1 84 ? 46.474 13.724 39.725 1.00 42.02 84 GLY A C 1
ATOM 619 O O . GLY A 1 84 ? 47.112 13.067 38.912 1.00 42.97 84 GLY A O 1
ATOM 620 N N . TRP A 1 85 ? 45.163 13.571 39.895 1.00 40.36 85 TRP A N 1
ATOM 621 C CA . TRP A 1 85 ? 44.359 12.612 39.114 1.00 39.68 85 TRP A CA 1
ATOM 622 C C . TRP A 1 85 ? 44.738 11.165 39.343 1.00 41.45 85 TRP A C 1
ATOM 623 O O . TRP A 1 85 ? 43.854 10.278 39.279 1.00 42.86 85 TRP A O 1
#

Sequence (85 aa):
ADLDNGEKVFSANCAACHAGGNNAIMPDKTLKKDVLEANSMNTIDAITYQVQNGKNAMPAFGGRLVDEDIEDAANYVLSQSEKGW

B-factor: mean 29.75, std 12.05, range [11.87, 65.77]

Foldseek 3Di:
DLLVLLVVLCVVQPCVAAPQQAGNPPRQCGLAPVSCVVVVNQDQVNQLVCQQPPDDPGDHCVVPDDSSNSSSNSVNSNVCNVVND